Protein AF-A0A7C6DA11-F1 (afdb_monomer)

Foldseek 3Di:
DWKAKPNQTFDDDDDPDDDDADVPGDDDDDDDRDGDVVVSCVVDPPVVSVVRVCQVVLVDQDKMKMKDWDFDQDADPNDTDGDPGTDIDIDIDGND

Radius of gyration: 16.14 Å; Cα contacts (8 Å, |Δi|>4): 126; chains: 1; bounding box: 32×31×42 Å

Structure (mmCIF, N/CA/C/O backbone):
data_AF-A0A7C6DA11-F1
#
_entry.id   AF-A0A7C6DA11-F1
#
loop_
_atom_site.group_PDB
_atom_site.id
_atom_site.type_symbol
_atom_site.label_atom_id
_atom_site.label_alt_id
_atom_site.label_comp_id
_atom_site.label_asym_id
_atom_site.label_entity_id
_atom_site.label_seq_id
_atom_site.pdbx_PDB_ins_code
_atom_site.Cartn_x
_atom_site.Cartn_y
_atom_site.Cartn_z
_atom_site.occupancy
_atom_site.B_iso_or_equiv
_atom_site.auth_seq_id
_atom_site.auth_comp_id
_atom_site.auth_asym_id
_atom_site.auth_atom_id
_atom_site.pdbx_PDB_model_num
ATOM 1 N N . TYR A 1 1 ? -1.709 -5.675 4.921 1.00 90.62 1 TYR A N 1
ATOM 2 C CA . TYR A 1 1 ? -1.643 -4.467 4.090 1.00 90.62 1 TYR A CA 1
ATOM 3 C C . TYR A 1 1 ? -1.064 -4.850 2.745 1.00 90.62 1 TYR A C 1
ATOM 5 O O . TYR A 1 1 ? -0.324 -5.828 2.673 1.00 90.62 1 TYR A O 1
ATOM 13 N N . THR A 1 2 ? -1.385 -4.093 1.709 1.00 93.81 2 THR A N 1
ATOM 14 C CA . THR A 1 2 ? -0.79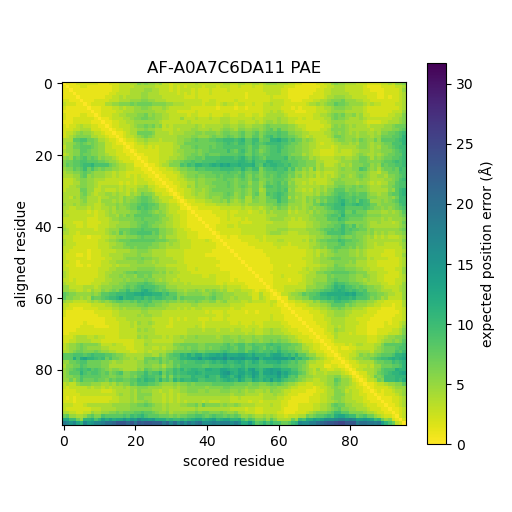2 -4.241 0.379 1.00 93.81 2 THR A CA 1
ATOM 15 C C . THR A 1 2 ? -0.281 -2.881 -0.059 1.00 93.81 2 THR A C 1
ATOM 17 O O . THR A 1 2 ? -0.977 -1.890 0.148 1.00 93.81 2 THR A O 1
ATOM 20 N N . VAL A 1 3 ? 0.930 -2.837 -0.608 1.00 93.00 3 VAL A N 1
ATOM 21 C CA . VAL A 1 3 ? 1.518 -1.612 -1.160 1.00 93.00 3 VAL A CA 1
ATOM 22 C C . VAL A 1 3 ? 1.570 -1.737 -2.671 1.00 93.00 3 VAL A C 1
ATOM 24 O O . VAL A 1 3 ? 2.094 -2.721 -3.201 1.00 93.00 3 VAL A O 1
ATOM 27 N N . GLU A 1 4 ? 1.025 -0.731 -3.337 1.00 94.44 4 GLU A N 1
ATOM 28 C CA . GLU A 1 4 ? 1.039 -0.576 -4.783 1.00 94.44 4 GLU A CA 1
ATOM 29 C C . GLU A 1 4 ? 1.733 0.736 -5.150 1.00 94.44 4 GLU A C 1
ATOM 31 O O . GLU A 1 4 ? 1.509 1.756 -4.497 1.00 94.44 4 GLU A O 1
ATOM 36 N N . ILE A 1 5 ? 2.574 0.705 -6.182 1.00 93.81 5 ILE A N 1
ATOM 37 C CA . ILE A 1 5 ? 3.281 1.880 -6.705 1.00 93.81 5 ILE A CA 1
ATOM 38 C C . ILE A 1 5 ? 3.076 1.891 -8.215 1.00 93.81 5 ILE A C 1
ATOM 40 O O . ILE A 1 5 ? 3.405 0.902 -8.871 1.00 93.81 5 ILE A O 1
ATOM 44 N N . ASN A 1 6 ? 2.488 2.963 -8.753 1.00 94.19 6 ASN A N 1
ATOM 45 C CA . ASN A 1 6 ? 2.087 3.066 -10.166 1.00 94.19 6 ASN A CA 1
ATOM 46 C C . ASN A 1 6 ? 1.405 1.774 -10.677 1.00 94.19 6 ASN A C 1
ATOM 48 O O . ASN A 1 6 ? 1.760 1.214 -11.715 1.00 94.19 6 ASN A O 1
ATOM 52 N N . ASP A 1 7 ? 0.457 1.271 -9.877 1.00 92.56 7 ASP A N 1
ATOM 53 C CA . ASP A 1 7 ? -0.355 0.063 -10.103 1.00 92.56 7 ASP A CA 1
ATOM 54 C C . ASP A 1 7 ? 0.392 -1.287 -10.086 1.00 92.56 7 ASP A C 1
ATOM 56 O O . ASP A 1 7 ? -0.219 -2.343 -10.278 1.00 92.56 7 ASP A O 1
ATOM 60 N N . LEU A 1 8 ? 1.700 -1.302 -9.811 1.00 94.31 8 LEU A N 1
ATOM 61 C CA . LEU A 1 8 ? 2.436 -2.538 -9.533 1.00 94.31 8 LEU A CA 1
ATOM 62 C C . LEU A 1 8 ? 2.237 -2.908 -8.070 1.00 94.31 8 LEU A C 1
ATOM 64 O O . LEU A 1 8 ? 2.422 -2.076 -7.186 1.00 94.31 8 LEU A O 1
ATOM 68 N N . LYS A 1 9 ? 1.903 -4.168 -7.794 1.00 93.56 9 LYS A N 1
ATOM 69 C CA . LYS A 1 9 ? 1.793 -4.685 -6.426 1.00 93.56 9 LYS A CA 1
ATOM 70 C C . LYS A 1 9 ? 3.178 -5.082 -5.915 1.00 93.56 9 LYS A C 1
ATOM 72 O O . LYS A 1 9 ? 3.685 -6.137 -6.280 1.00 93.56 9 LYS A O 1
ATOM 77 N N . PHE A 1 10 ? 3.755 -4.266 -5.037 1.00 91.56 10 PHE A N 1
ATOM 78 C CA . PHE A 1 10 ? 5.112 -4.462 -4.509 1.00 91.56 10 PHE A CA 1
ATOM 79 C C . PHE A 1 10 ? 5.169 -5.520 -3.414 1.00 91.56 10 PHE A C 1
ATOM 81 O O . PHE A 1 10 ? 6.025 -6.399 -3.428 1.00 91.56 10 PHE A O 1
ATOM 88 N N . ILE A 1 11 ? 4.250 -5.446 -2.454 1.00 90.31 11 ILE A N 1
ATOM 89 C CA . ILE A 1 11 ? 4.222 -6.376 -1.327 1.00 90.31 11 ILE A CA 1
ATOM 90 C C . ILE A 1 11 ? 2.806 -6.527 -0.789 1.00 90.31 11 ILE A C 1
ATOM 92 O O . ILE A 1 11 ? 2.010 -5.587 -0.770 1.00 90.31 11 ILE A O 1
ATOM 96 N N . THR A 1 12 ? 2.498 -7.727 -0.302 1.00 90.81 12 THR A N 1
ATOM 97 C CA . THR A 1 12 ? 1.389 -7.958 0.624 1.00 90.81 12 THR A CA 1
ATOM 98 C C . THR A 1 12 ? 1.953 -8.503 1.925 1.00 90.81 12 THR A C 1
ATOM 100 O O . THR A 1 12 ? 2.549 -9.574 1.951 1.00 90.81 12 THR A O 1
ATOM 103 N N . GLY A 1 13 ? 1.776 -7.742 3.000 1.00 88.56 13 GLY A N 1
ATOM 104 C CA . GLY A 1 13 ? 2.309 -8.051 4.321 1.00 88.56 13 GLY A CA 1
ATOM 105 C C . GLY A 1 13 ? 1.223 -8.134 5.387 1.00 88.56 13 GLY A C 1
ATOM 106 O O . GLY A 1 13 ? 0.079 -7.701 5.203 1.00 88.56 13 GLY A O 1
ATOM 107 N N . LYS A 1 14 ? 1.593 -8.663 6.550 1.00 88.69 14 LYS A N 1
ATOM 108 C CA . LYS A 1 14 ? 0.784 -8.616 7.772 1.00 88.69 14 LYS A CA 1
ATOM 109 C C . LYS A 1 14 ? 1.632 -7.997 8.876 1.00 88.69 14 LYS A C 1
ATOM 111 O O . LYS A 1 14 ? 2.806 -8.314 8.998 1.00 88.69 14 LYS A O 1
ATOM 116 N N . THR A 1 15 ? 1.026 -7.115 9.658 1.00 85.56 15 THR A N 1
ATOM 117 C CA . THR A 1 15 ? 1.612 -6.580 10.889 1.00 85.56 15 THR A CA 1
ATOM 118 C C . THR A 1 15 ? 0.700 -6.963 12.044 1.00 85.56 15 THR A C 1
ATOM 120 O O . THR A 1 15 ? -0.521 -7.000 11.872 1.00 85.56 15 THR A O 1
ATOM 123 N N . ASN A 1 16 ? 1.289 -7.293 13.189 1.00 85.69 16 ASN A N 1
ATOM 124 C CA . ASN A 1 16 ? 0.559 -7.630 14.411 1.00 85.69 16 ASN A CA 1
ATOM 125 C C . ASN A 1 16 ? 0.924 -6.681 15.561 1.00 85.69 16 ASN A C 1
ATOM 127 O O . ASN A 1 16 ? 0.891 -7.067 16.725 1.00 85.69 16 ASN A O 1
ATOM 131 N N . ILE A 1 17 ? 1.322 -5.454 15.221 1.00 84.50 17 ILE A N 1
ATOM 132 C CA . ILE A 1 17 ? 1.647 -4.413 16.193 1.00 84.50 17 ILE A CA 1
ATOM 133 C C . ILE A 1 17 ? 0.324 -3.815 16.698 1.00 84.50 17 ILE A C 1
ATOM 135 O O . ILE A 1 17 ? -0.413 -3.240 15.890 1.00 84.50 17 ILE A O 1
ATOM 139 N N . PRO A 1 18 ? -0.015 -3.950 17.994 1.00 86.06 18 PRO A N 1
ATOM 140 C CA . PRO A 1 18 ? -1.187 -3.292 18.549 1.00 86.06 18 PRO A CA 1
ATOM 141 C C . PRO A 1 18 ? -0.943 -1.784 18.609 1.00 86.06 18 PRO A C 1
ATOM 143 O O . PRO A 1 18 ? 0.088 -1.327 19.098 1.00 86.06 18 PRO A O 1
ATOM 146 N N . ILE A 1 19 ? -1.907 -1.010 18.119 1.00 87.56 19 ILE A N 1
ATOM 147 C CA . ILE A 1 19 ? -1.866 0.451 18.134 1.00 87.56 19 ILE A CA 1
ATOM 148 C C . ILE A 1 19 ? -3.078 0.957 18.902 1.00 87.56 19 ILE A C 1
ATOM 150 O O . ILE A 1 19 ? -4.206 0.537 18.642 1.00 87.56 19 ILE A O 1
ATOM 154 N N . ARG A 1 20 ? -2.836 1.882 19.832 1.00 89.25 20 ARG A N 1
ATOM 155 C CA . ARG A 1 20 ? -3.876 2.604 20.559 1.00 89.25 20 ARG A CA 1
ATOM 156 C C . ARG A 1 20 ? -3.936 4.037 20.038 1.00 89.25 20 ARG A C 1
ATOM 158 O O . ARG A 1 20 ? -2.915 4.714 19.980 1.00 89.25 20 ARG A O 1
ATOM 165 N N . ILE A 1 21 ? -5.130 4.465 19.641 1.00 90.38 21 ILE A N 1
ATOM 166 C CA . ILE A 1 21 ? -5.406 5.821 19.163 1.00 90.38 21 ILE A CA 1
ATOM 167 C C . ILE A 1 21 ? -6.325 6.461 20.194 1.00 90.38 21 ILE A C 1
ATOM 169 O O . ILE A 1 21 ? -7.455 6.009 20.372 1.00 90.38 21 ILE A O 1
ATOM 173 N N . GLU A 1 22 ? -5.821 7.464 20.908 1.00 90.50 22 GLU A N 1
ATOM 174 C CA . GLU A 1 22 ? -6.640 8.233 21.844 1.00 90.50 22 GLU A CA 1
ATOM 175 C C . GLU A 1 22 ? -7.604 9.164 21.090 1.00 90.50 22 GLU A C 1
ATOM 177 O O . GLU A 1 22 ? -7.330 9.544 19.945 1.00 90.50 22 GLU A O 1
ATOM 182 N N . PRO A 1 23 ? -8.727 9.569 21.710 1.00 90.25 23 PRO A N 1
ATOM 183 C CA . PRO A 1 23 ? -9.644 10.528 21.110 1.00 90.25 23 PRO A CA 1
ATOM 184 C C . PRO A 1 23 ? -8.915 11.792 20.644 1.00 90.25 23 PRO A C 1
ATOM 186 O O . PRO A 1 23 ? -8.158 12.396 21.402 1.00 90.25 23 PRO A O 1
ATOM 189 N N . GLN A 1 24 ? -9.177 12.201 19.400 1.00 92.06 24 GLN A N 1
ATOM 190 C CA . GLN A 1 24 ? -8.589 13.391 18.766 1.00 92.06 24 GLN A CA 1
ATOM 191 C C . GLN A 1 24 ? -7.061 13.342 18.586 1.00 92.06 24 GLN A C 1
ATOM 193 O O . GLN A 1 24 ? -6.453 14.357 18.255 1.00 92.06 24 GLN A O 1
ATOM 198 N N . GLN A 1 25 ? -6.432 12.180 18.775 1.00 92.88 25 GLN A N 1
ATOM 199 C CA . GLN A 1 25 ? -5.005 11.995 18.536 1.00 92.88 25 GLN A CA 1
ATOM 200 C C . GLN A 1 25 ? -4.759 11.265 17.218 1.00 92.88 25 GLN A C 1
ATOM 202 O O . GLN A 1 25 ? -5.559 10.445 16.768 1.00 92.88 25 GLN A O 1
ATOM 207 N N . THR A 1 26 ? -3.607 11.549 16.615 1.00 90.44 26 THR A N 1
ATOM 208 C CA . THR A 1 26 ? -3.073 10.786 15.483 1.00 90.44 26 THR A CA 1
ATOM 209 C C . THR A 1 26 ? -1.886 9.969 15.965 1.00 90.44 26 THR A C 1
ATOM 211 O O . THR A 1 26 ? -1.155 10.382 16.861 1.00 90.44 26 THR A O 1
ATOM 214 N N . THR A 1 27 ? -1.682 8.801 15.370 1.00 88.62 27 THR A N 1
ATOM 215 C CA . THR A 1 27 ? -0.508 7.972 15.635 1.00 88.62 27 THR A CA 1
ATOM 216 C C . THR A 1 27 ? 0.107 7.499 14.331 1.00 88.62 27 THR A C 1
ATOM 218 O O . 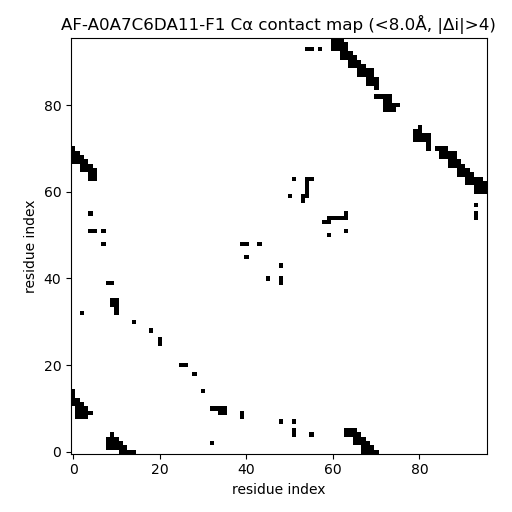THR A 1 27 ? -0.559 7.453 13.294 1.00 88.62 27 THR A O 1
ATOM 221 N N . VAL A 1 28 ? 1.385 7.144 14.391 1.00 86.81 28 VAL A N 1
ATOM 222 C CA . VAL A 1 28 ? 2.139 6.635 13.250 1.00 86.81 28 VAL A CA 1
ATOM 223 C C . VAL A 1 28 ? 2.154 5.113 13.322 1.00 86.81 28 VAL A C 1
ATOM 225 O O . VAL A 1 28 ? 2.639 4.532 14.289 1.00 86.81 28 VAL A O 1
ATOM 228 N N . LEU A 1 29 ? 1.643 4.461 12.277 1.00 83.88 29 LEU A N 1
ATOM 229 C CA . LEU A 1 29 ? 1.817 3.026 12.069 1.00 83.88 29 LEU A CA 1
ATOM 230 C C . LEU A 1 29 ? 3.103 2.806 11.256 1.00 83.88 29 LEU A C 1
ATOM 232 O O . LEU A 1 29 ? 3.102 3.100 10.058 1.00 83.88 29 LEU A O 1
ATOM 236 N N . PRO A 1 30 ? 4.189 2.281 11.853 1.00 83.06 30 PRO A N 1
ATOM 237 C CA . PRO A 1 30 ? 5.373 1.931 11.086 1.00 83.06 30 PRO A CA 1
ATOM 238 C C . PRO A 1 30 ? 5.065 0.730 10.184 1.00 83.06 30 PRO A C 1
ATOM 240 O O . PRO A 1 30 ? 4.651 -0.336 10.651 1.00 83.06 30 PRO A O 1
ATOM 243 N N . LEU A 1 31 ? 5.275 0.900 8.879 1.00 80.69 31 LEU A N 1
ATOM 244 C CA . LEU A 1 31 ? 5.173 -0.167 7.887 1.00 80.69 31 LEU A CA 1
ATOM 245 C C . LEU A 1 31 ? 6.544 -0.393 7.253 1.00 80.69 31 LEU A C 1
ATOM 247 O O . LEU A 1 31 ? 7.074 0.485 6.579 1.00 80.69 31 LEU A O 1
ATOM 251 N N . SER A 1 32 ? 7.107 -1.585 7.446 1.00 78.50 32 SER A N 1
ATOM 252 C CA . SER A 1 32 ? 8.323 -2.008 6.749 1.00 78.50 32 SER A CA 1
ATOM 253 C C . SER A 1 32 ? 7.957 -2.554 5.375 1.00 78.50 32 SER A C 1
ATOM 255 O O . SER A 1 32 ? 7.322 -3.603 5.270 1.00 78.50 32 SER A O 1
ATOM 257 N N . ILE A 1 33 ? 8.351 -1.843 4.323 1.00 77.50 33 ILE A N 1
ATOM 258 C CA . ILE A 1 33 ? 8.101 -2.239 2.937 1.00 77.50 33 ILE A CA 1
ATOM 259 C C . ILE A 1 33 ? 9.353 -2.950 2.426 1.00 77.50 33 ILE A C 1
ATOM 261 O O . ILE A 1 33 ? 10.335 -2.308 2.071 1.00 77.50 33 ILE A O 1
ATOM 265 N N . ASN A 1 34 ? 9.317 -4.282 2.403 1.00 81.06 34 ASN A N 1
ATOM 266 C CA . ASN A 1 34 ? 10.372 -5.083 1.786 1.00 81.06 34 ASN A CA 1
ATOM 267 C C . ASN A 1 34 ? 10.026 -5.302 0.312 1.00 81.06 34 ASN A C 1
ATOM 269 O O . ASN A 1 34 ? 8.928 -5.759 -0.003 1.00 81.06 34 ASN A O 1
ATOM 273 N N . VAL A 1 35 ? 10.948 -4.971 -0.586 1.00 80.69 35 VAL A N 1
ATOM 274 C CA . VAL A 1 35 ? 10.734 -5.107 -2.030 1.00 80.69 35 VAL A CA 1
ATOM 275 C C . VAL A 1 35 ? 11.436 -6.363 -2.527 1.00 80.69 35 VAL A C 1
ATOM 277 O O . VAL A 1 35 ? 12.656 -6.469 -2.439 1.00 80.69 35 VAL A O 1
ATOM 280 N N . ASP A 1 36 ? 10.666 -7.304 -3.072 1.00 86.25 36 ASP A N 1
ATOM 281 C CA . ASP A 1 36 ? 11.195 -8.465 -3.788 1.00 86.25 36 ASP A CA 1
ATOM 282 C C . ASP A 1 36 ? 11.199 -8.172 -5.293 1.00 86.25 36 ASP A C 1
ATOM 284 O O . ASP A 1 36 ? 10.205 -8.364 -6.001 1.00 86.25 36 ASP A O 1
ATOM 288 N N . LEU A 1 37 ? 12.335 -7.664 -5.776 1.00 87.06 37 LEU A N 1
ATOM 289 C CA . LEU A 1 37 ? 12.517 -7.313 -7.184 1.00 87.06 37 LEU A CA 1
ATOM 290 C C . LEU A 1 37 ? 12.390 -8.522 -8.108 1.00 87.06 37 LEU A C 1
ATOM 292 O O . LEU A 1 37 ? 11.895 -8.378 -9.224 1.00 87.06 37 LEU A O 1
ATOM 296 N N . LYS A 1 38 ? 12.804 -9.710 -7.653 1.00 89.50 38 LYS A N 1
ATOM 297 C CA . LYS A 1 38 ? 12.709 -10.925 -8.460 1.00 89.50 38 LYS A CA 1
ATOM 298 C C . LYS A 1 38 ? 11.243 -11.247 -8.730 1.00 89.50 38 LYS A C 1
ATOM 300 O O . LYS A 1 38 ? 10.852 -11.383 -9.882 1.00 89.50 38 LYS A O 1
ATOM 305 N N . ASN A 1 39 ? 10.426 -11.288 -7.681 1.00 90.00 39 ASN A N 1
ATOM 306 C CA . ASN A 1 39 ? 9.001 -11.579 -7.817 1.00 90.00 39 ASN A CA 1
ATOM 307 C C . ASN A 1 39 ? 8.264 -10.511 -8.649 1.00 90.00 39 ASN A C 1
ATOM 309 O O . ASN A 1 39 ? 7.376 -10.835 -9.435 1.00 90.00 39 ASN A O 1
ATOM 313 N N . LEU A 1 40 ? 8.656 -9.238 -8.530 1.00 91.25 40 LEU A N 1
ATOM 314 C CA . LEU A 1 40 ? 8.123 -8.175 -9.386 1.00 91.25 40 LEU A CA 1
ATOM 315 C C . LEU A 1 40 ? 8.455 -8.399 -10.865 1.00 91.25 40 LEU A C 1
ATOM 317 O O . LEU A 1 40 ? 7.570 -8.250 -11.704 1.00 91.25 40 LEU A O 1
ATOM 321 N N . MET A 1 41 ? 9.694 -8.772 -11.187 1.00 92.38 41 MET A N 1
ATOM 322 C CA . MET A 1 41 ? 10.110 -9.063 -12.565 1.00 92.38 41 MET A CA 1
ATOM 323 C C . MET A 1 41 ? 9.535 -10.381 -13.108 1.00 92.38 41 MET A C 1
ATOM 325 O O . MET A 1 41 ? 9.392 -10.518 -14.320 1.00 92.38 41 MET A O 1
ATOM 329 N N . ASP A 1 42 ? 9.174 -11.326 -12.236 1.00 93.88 42 ASP A N 1
ATOM 330 C CA . ASP A 1 42 ? 8.460 -12.552 -12.619 1.00 93.88 42 ASP A CA 1
ATOM 331 C C . ASP A 1 42 ? 6.988 -12.246 -12.993 1.00 93.88 42 ASP A C 1
ATOM 333 O O . ASP A 1 42 ? 6.399 -12.931 -13.829 1.00 93.88 42 ASP A O 1
ATOM 337 N N . GLN A 1 43 ? 6.383 -11.207 -12.397 1.00 92.50 43 GLN A N 1
ATOM 338 C CA . GLN A 1 43 ? 4.980 -10.814 -12.626 1.00 92.50 43 GLN A CA 1
ATOM 339 C C . GLN A 1 43 ? 4.797 -9.718 -13.686 1.00 92.50 43 GLN A C 1
ATOM 341 O O . GLN A 1 43 ? 3.748 -9.643 -14.328 1.00 92.50 43 GLN A O 1
ATOM 346 N N . TYR A 1 44 ? 5.786 -8.843 -13.853 1.00 94.44 44 TYR A N 1
ATOM 347 C CA . TYR A 1 44 ? 5.741 -7.686 -14.742 1.00 94.44 44 TYR A CA 1
ATOM 348 C C . TYR A 1 44 ? 7.013 -7.631 -15.592 1.00 94.44 44 TYR A C 1
ATOM 350 O O . TYR A 1 44 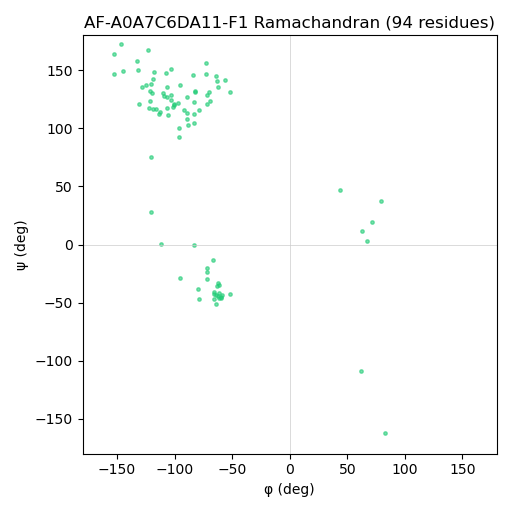? 8.087 -8.014 -15.144 1.00 94.44 44 TYR A O 1
ATOM 358 N N . SER A 1 45 ? 6.933 -7.084 -16.810 1.00 94.62 45 SER A N 1
ATOM 359 C CA . SER A 1 45 ? 8.122 -6.916 -17.659 1.00 94.62 45 SER A CA 1
ATOM 360 C C . SER A 1 45 ? 9.212 -6.106 -16.946 1.00 94.62 45 SER A C 1
ATOM 362 O O . SER A 1 45 ? 8.897 -5.082 -16.333 1.00 94.62 45 SER A O 1
ATOM 364 N N . GLN A 1 46 ? 10.480 -6.484 -17.126 1.00 94.12 46 GLN A N 1
ATOM 365 C CA . GLN A 1 46 ? 11.630 -5.796 -16.522 1.00 94.12 46 GLN A CA 1
ATOM 366 C C . GLN A 1 46 ? 11.625 -4.283 -16.792 1.00 94.12 46 GLN A C 1
ATOM 368 O O . GLN A 1 46 ? 11.808 -3.496 -15.868 1.00 94.12 46 GLN A O 1
ATOM 373 N N . GLN A 1 47 ? 11.312 -3.868 -18.026 1.00 94.88 47 GLN A N 1
ATOM 374 C CA . GLN A 1 47 ? 11.221 -2.450 -18.389 1.00 94.88 47 GLN A CA 1
ATOM 375 C C . GLN A 1 47 ? 10.176 -1.698 -17.553 1.00 94.88 47 GLN A C 1
ATOM 377 O O . GLN A 1 47 ? 10.429 -0.597 -17.072 1.00 94.88 47 GLN A O 1
ATOM 382 N N . ARG A 1 48 ? 8.997 -2.297 -17.349 1.00 93.62 48 ARG A N 1
ATOM 383 C CA . ARG A 1 48 ? 7.928 -1.699 -16.538 1.00 93.62 48 ARG A CA 1
ATOM 384 C C . ARG A 1 48 ? 8.348 -1.556 -15.077 1.00 93.62 48 ARG A C 1
ATOM 386 O O . ARG A 1 48 ? 8.108 -0.508 -14.487 1.00 93.62 48 ARG A O 1
ATOM 393 N N . VAL A 1 49 ? 8.981 -2.583 -14.510 1.00 94.00 49 VAL A N 1
ATOM 394 C CA . VAL A 1 49 ? 9.496 -2.537 -13.133 1.00 94.00 49 VAL A CA 1
ATOM 395 C C . VAL A 1 49 ? 10.549 -1.434 -12.992 1.00 94.00 49 VAL A C 1
ATOM 397 O O . VAL A 1 49 ? 10.458 -0.629 -12.068 1.00 94.00 49 VAL A O 1
ATOM 400 N N . ALA A 1 50 ? 11.489 -1.342 -13.938 1.00 93.31 50 ALA A N 1
ATOM 401 C CA . ALA A 1 50 ? 12.520 -0.308 -13.954 1.00 93.31 50 ALA A CA 1
ATOM 402 C C . ALA A 1 50 ? 11.926 1.108 -14.016 1.00 93.31 50 ALA A C 1
ATOM 404 O O . ALA A 1 50 ? 12.307 1.961 -13.220 1.00 93.31 50 ALA A O 1
ATOM 405 N N . ASN A 1 51 ? 10.946 1.352 -14.892 1.00 93.00 51 ASN A N 1
ATOM 406 C CA . ASN A 1 51 ? 10.295 2.662 -15.004 1.00 93.00 51 ASN A CA 1
ATOM 407 C C . ASN A 1 51 ? 9.626 3.087 -13.687 1.00 93.00 51 ASN A C 1
ATOM 409 O O . ASN A 1 51 ? 9.798 4.221 -13.241 1.00 93.00 51 ASN A O 1
ATOM 413 N N . VAL A 1 52 ? 8.896 2.173 -13.038 1.00 93.00 52 VAL A N 1
ATOM 414 C CA . VAL A 1 52 ? 8.220 2.469 -11.766 1.00 93.00 52 VAL A CA 1
ATOM 415 C C . VAL A 1 52 ? 9.221 2.744 -10.650 1.00 93.00 52 VAL A C 1
ATOM 417 O O . VAL A 1 52 ? 9.032 3.690 -9.891 1.00 93.00 52 VAL A O 1
ATOM 420 N N . LEU A 1 53 ? 10.300 1.964 -10.559 1.00 90.75 53 LEU A N 1
ATOM 421 C CA . LEU A 1 53 ? 11.349 2.202 -9.567 1.00 90.75 53 LEU A CA 1
ATOM 422 C C . LEU A 1 53 ? 12.083 3.520 -9.817 1.00 90.75 53 LEU A C 1
ATOM 424 O O . LEU A 1 53 ? 12.334 4.253 -8.867 1.00 90.75 53 LEU A O 1
ATOM 428 N N . ASN A 1 54 ? 12.379 3.853 -11.073 1.00 91.75 54 ASN A N 1
ATOM 429 C CA . ASN A 1 54 ? 13.018 5.120 -11.420 1.00 91.75 54 ASN A CA 1
ATOM 430 C C . ASN A 1 54 ? 12.152 6.318 -11.013 1.00 91.75 54 ASN A C 1
ATOM 432 O O . ASN A 1 54 ? 12.679 7.283 -10.465 1.00 91.75 54 ASN A O 1
ATOM 43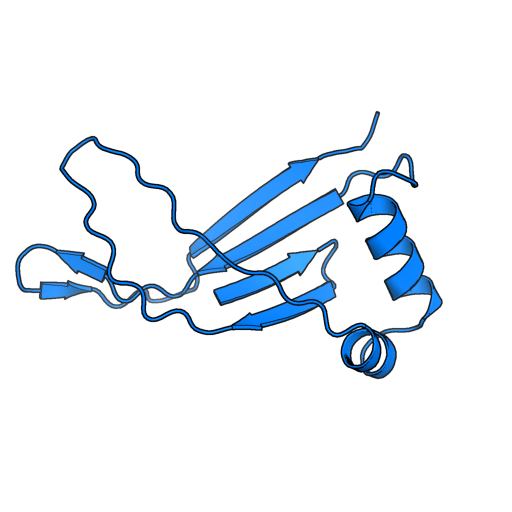6 N N . SER A 1 55 ? 10.835 6.256 -11.230 1.00 91.12 55 SER A N 1
ATOM 437 C CA . SER A 1 55 ? 9.910 7.293 -10.756 1.00 91.12 55 SER A CA 1
ATOM 438 C C . SER A 1 55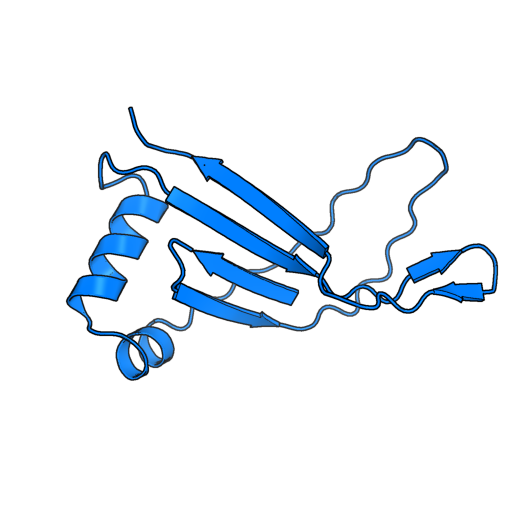 ? 9.849 7.328 -9.222 1.00 91.12 55 SER A C 1
ATOM 440 O O . SER A 1 55 ? 10.058 8.386 -8.632 1.00 91.12 55 SER A O 1
ATOM 442 N N . PHE A 1 56 ? 9.711 6.173 -8.557 1.00 89.44 56 PHE A N 1
ATOM 443 C CA . PHE A 1 56 ? 9.640 6.095 -7.090 1.00 89.44 56 PHE A CA 1
ATOM 444 C C . PHE A 1 56 ? 10.904 6.618 -6.390 1.00 89.44 56 PHE A C 1
ATOM 446 O O . PHE A 1 56 ? 10.817 7.215 -5.319 1.00 89.44 56 PHE A O 1
ATOM 453 N N . LEU A 1 57 ? 12.080 6.414 -6.990 1.00 88.94 57 LEU A N 1
ATOM 454 C CA . LEU A 1 57 ? 13.364 6.912 -6.487 1.00 88.94 57 LEU A CA 1
ATOM 455 C C . LEU A 1 57 ? 13.647 8.374 -6.879 1.00 88.94 57 LEU A C 1
ATOM 457 O O . LEU A 1 57 ? 14.695 8.901 -6.513 1.00 88.94 57 LEU A O 1
ATOM 461 N N . GLY A 1 58 ? 12.747 9.030 -7.619 1.00 87.62 58 GLY A N 1
ATOM 462 C CA . GLY A 1 58 ? 12.912 10.414 -8.073 1.00 87.62 58 GLY A CA 1
ATOM 463 C C . GLY A 1 58 ? 13.964 10.598 -9.172 1.00 87.62 58 GLY A C 1
ATOM 464 O O . GLY A 1 58 ? 14.461 11.704 -9.361 1.00 87.62 58 GLY A O 1
ATOM 465 N N . ILE A 1 59 ? 14.329 9.522 -9.877 1.00 89.19 59 ILE A N 1
ATOM 466 C CA . ILE A 1 59 ? 15.236 9.555 -11.036 1.00 89.19 59 ILE A CA 1
ATOM 467 C C . ILE A 1 59 ? 14.471 10.008 -12.287 1.00 89.19 59 ILE A C 1
ATOM 469 O O . ILE A 1 59 ? 15.013 10.743 -13.110 1.00 89.19 59 ILE A O 1
ATOM 473 N N . SER A 1 60 ? 13.216 9.568 -12.432 1.00 87.56 60 SER A N 1
ATOM 474 C CA . SER A 1 60 ? 12.319 10.048 -13.490 1.00 87.56 60 SER A CA 1
ATOM 475 C C . SER A 1 60 ? 11.638 11.358 -13.073 1.00 87.56 60 SER A C 1
ATOM 477 O O . SER A 1 60 ? 11.297 11.492 -11.895 1.00 87.56 60 SER A O 1
ATOM 479 N N . PRO A 1 61 ? 11.367 12.294 -14.006 1.00 85.75 61 PRO A N 1
ATOM 480 C CA . PRO A 1 61 ? 10.507 13.447 -13.732 1.00 85.75 61 PRO A CA 1
ATOM 481 C C . PRO A 1 61 ? 9.038 13.064 -13.484 1.00 85.75 61 PRO A C 1
ATOM 483 O O . PRO A 1 61 ? 8.279 13.893 -12.994 1.00 85.75 61 PRO A O 1
ATOM 486 N N . ASP A 1 62 ? 8.630 11.832 -13.799 1.00 89.19 62 ASP A N 1
ATOM 487 C CA . ASP A 1 62 ? 7.235 11.393 -13.696 1.00 89.19 62 ASP A CA 1
ATOM 488 C C . ASP A 1 62 ? 6.701 11.406 -12.253 1.00 89.19 62 ASP A C 1
ATOM 490 O O . ASP A 1 62 ? 7.406 11.042 -11.305 1.00 89.19 62 ASP A O 1
ATOM 494 N N . GLU A 1 63 ? 5.417 11.738 -12.09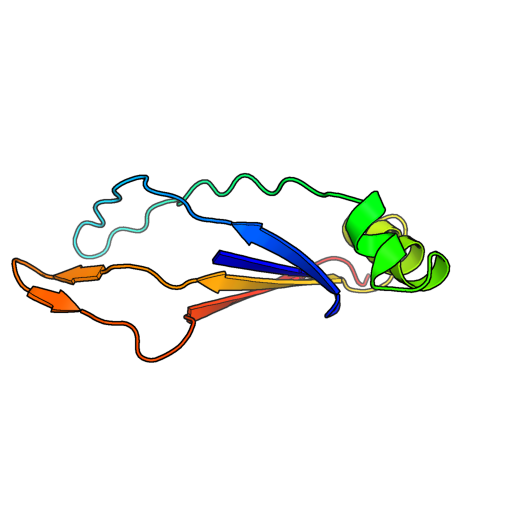1 1.00 92.69 63 GLU A N 1
ATOM 495 C CA . GLU A 1 63 ? 4.704 11.580 -10.820 1.00 92.69 63 GLU A CA 1
ATOM 496 C C . GLU A 1 63 ? 4.636 10.097 -10.412 1.00 92.69 63 GLU A C 1
ATOM 498 O O . GLU A 1 63 ? 4.310 9.212 -11.208 1.00 92.69 63 GLU A O 1
ATOM 503 N N . THR A 1 64 ? 4.905 9.822 -9.137 1.00 94.44 64 THR A N 1
ATOM 504 C CA . THR A 1 64 ? 4.685 8.519 -8.515 1.00 94.44 64 THR A CA 1
ATOM 505 C C . THR A 1 64 ? 3.437 8.540 -7.651 1.00 94.44 64 THR A C 1
ATOM 507 O O . THR A 1 64 ? 3.318 9.340 -6.723 1.00 94.44 64 THR A O 1
ATOM 510 N N . LYS A 1 65 ? 2.550 7.572 -7.878 1.00 95.56 65 LYS A N 1
ATOM 511 C CA . LYS A 1 65 ? 1.397 7.283 -7.027 1.00 95.56 65 LYS A CA 1
ATOM 512 C C . LYS A 1 65 ? 1.666 6.060 -6.165 1.00 95.56 65 LYS A C 1
ATOM 514 O O . LYS A 1 65 ? 1.894 4.966 -6.684 1.00 95.56 65 LYS A O 1
ATOM 519 N N . VAL A 1 66 ? 1.541 6.224 -4.852 1.00 93.38 66 VAL A N 1
ATOM 520 C CA . VAL A 1 66 ? 1.594 5.124 -3.886 1.00 93.38 66 VAL A CA 1
ATOM 521 C C . VAL A 1 66 ? 0.217 4.905 -3.280 1.00 93.38 66 VAL A C 1
ATOM 523 O O . VAL A 1 66 ? -0.439 5.833 -2.804 1.00 93.38 66 VAL A O 1
ATOM 526 N N . VAL A 1 67 ? -0.220 3.648 -3.283 1.00 95.75 67 VAL A N 1
ATOM 527 C CA . VAL A 1 67 ? -1.476 3.211 -2.678 1.00 95.75 67 VAL A CA 1
ATOM 528 C C . VAL A 1 67 ? -1.175 2.145 -1.636 1.00 95.75 67 VAL A C 1
ATOM 530 O O . VAL A 1 67 ? -0.696 1.055 -1.947 1.00 95.75 67 VAL A O 1
ATOM 533 N N . VAL A 1 68 ? -1.503 2.437 -0.381 1.00 93.56 68 VAL A N 1
ATOM 534 C CA . VAL A 1 68 ? -1.423 1.479 0.722 1.00 93.56 68 VAL A CA 1
ATOM 535 C C . VAL A 1 68 ? -2.832 1.033 1.084 1.00 93.56 68 VAL A C 1
ATOM 537 O O . VAL A 1 68 ? -3.632 1.800 1.611 1.00 93.56 68 VAL A O 1
ATOM 540 N N . LYS A 1 69 ? -3.144 -0.233 0.817 1.00 94.38 69 LYS A N 1
ATOM 541 C CA . LYS A 1 69 ? -4.424 -0.858 1.167 1.00 94.38 69 LYS A CA 1
ATOM 542 C C . LYS A 1 69 ? -4.311 -1.509 2.544 1.00 94.38 69 LYS A C 1
ATOM 544 O O . LYS A 1 69 ? -3.527 -2.448 2.741 1.00 94.38 69 LYS A O 1
ATOM 549 N N . LEU A 1 70 ? -5.081 -1.017 3.511 1.00 90.94 70 LEU A N 1
ATOM 550 C CA . LEU A 1 70 ? -5.082 -1.496 4.895 1.00 90.94 70 LEU A CA 1
ATOM 551 C C . LEU A 1 70 ? -6.344 -2.311 5.196 1.00 90.94 70 LEU A C 1
ATOM 553 O O . LEU A 1 70 ? -7.452 -1.891 4.891 1.00 90.94 70 LEU A O 1
ATOM 557 N N . TRP A 1 71 ? -6.178 -3.450 5.871 1.00 92.00 71 TRP A N 1
ATOM 558 C CA . TRP A 1 71 ? -7.277 -4.243 6.440 1.00 92.00 71 TRP A CA 1
ATOM 559 C C . TRP A 1 71 ? -7.071 -4.357 7.953 1.00 92.00 71 TRP A C 1
ATOM 561 O O . TRP A 1 71 ? -6.573 -5.383 8.431 1.00 92.00 71 TRP A O 1
ATOM 571 N N . PRO A 1 72 ? -7.338 -3.282 8.711 1.00 88.06 72 PRO A N 1
ATOM 572 C CA . PRO A 1 72 ? -7.123 -3.293 10.146 1.00 88.06 72 PRO A CA 1
ATOM 573 C C . PRO A 1 72 ? -8.176 -4.152 10.849 1.00 88.06 72 PRO A C 1
ATOM 575 O O . PRO A 1 72 ? -9.342 -4.201 10.456 1.00 88.06 72 PRO A O 1
ATOM 578 N N . LYS A 1 73 ? -7.766 -4.792 11.944 1.00 88.94 73 LYS A N 1
ATOM 579 C CA . LYS A 1 73 ? -8.699 -5.265 12.966 1.00 88.94 73 LYS A CA 1
ATOM 580 C C . LYS A 1 73 ? -8.890 -4.114 13.944 1.00 88.94 73 LYS A C 1
ATOM 582 O O . LYS A 1 73 ? -7.991 -3.837 14.732 1.00 88.94 73 LYS A O 1
ATOM 587 N N . VAL A 1 74 ? -10.014 -3.415 13.846 1.00 87.75 74 VAL A N 1
ATOM 588 C CA . VAL A 1 74 ? -10.302 -2.261 14.705 1.00 87.75 74 VAL A CA 1
ATOM 589 C C . VAL A 1 74 ? -11.135 -2.731 15.888 1.00 87.75 74 VAL A C 1
ATOM 591 O O . VAL A 1 74 ? -12.055 -3.526 15.719 1.00 87.75 74 VAL A O 1
ATOM 594 N N . ILE A 1 75 ? -10.819 -2.251 17.085 1.00 88.94 75 ILE A N 1
ATOM 595 C CA . ILE A 1 75 ? -11.628 -2.473 18.285 1.00 88.94 75 ILE A CA 1
ATOM 596 C C . ILE A 1 75 ? -12.019 -1.098 18.816 1.00 88.94 75 ILE A C 1
ATOM 598 O O . ILE A 1 75 ? -11.146 -0.272 19.072 1.00 88.94 75 ILE A O 1
ATOM 602 N N . VAL A 1 76 ? -13.321 -0.852 18.970 1.00 87.38 76 VAL A N 1
ATOM 603 C CA . VAL A 1 76 ? -13.848 0.374 19.586 1.00 87.38 76 VAL A CA 1
ATOM 604 C C . VAL A 1 76 ? -14.508 -0.014 20.903 1.00 87.38 76 VAL A C 1
ATOM 606 O O . VAL A 1 76 ? -15.473 -0.781 20.931 1.00 87.38 76 VAL A O 1
ATOM 609 N N . GLY A 1 77 ? -13.940 0.453 22.015 1.00 86.38 77 GLY A N 1
ATOM 610 C CA . GLY A 1 77 ? -14.300 -0.038 23.344 1.00 86.38 77 GLY A CA 1
ATOM 611 C C . GLY A 1 77 ? -13.987 -1.533 23.478 1.00 86.38 77 GLY A C 1
ATOM 612 O O . GLY A 1 77 ? -12.824 -1.921 23.532 1.00 86.38 77 GLY A O 1
ATOM 613 N N . LYS A 1 78 ? -15.028 -2.374 23.519 1.00 86.38 78 LYS A N 1
ATOM 614 C CA . LYS A 1 78 ? -14.916 -3.847 23.573 1.00 86.38 78 LYS A CA 1
ATOM 615 C C . LYS A 1 78 ? -15.411 -4.537 22.297 1.00 86.38 78 LYS A C 1
ATOM 617 O O . LYS A 1 78 ? -15.386 -5.762 22.217 1.00 86.38 78 LYS A O 1
ATOM 622 N N . THR A 1 79 ? -15.864 -3.766 21.308 1.0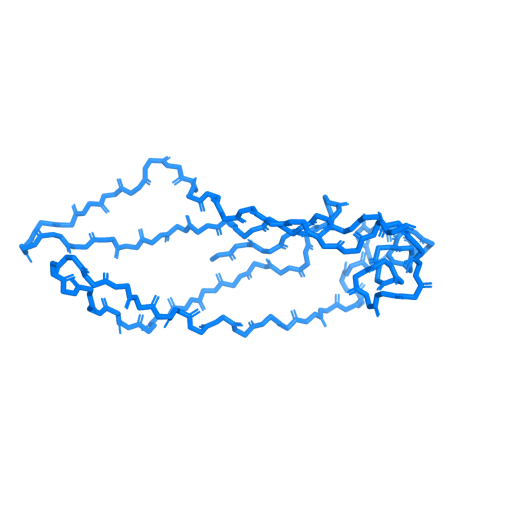0 91.31 79 THR A N 1
ATOM 623 C CA . THR A 1 79 ? -16.513 -4.301 20.111 1.00 91.31 79 THR A CA 1
ATOM 624 C C . THR A 1 79 ? -15.522 -4.344 18.950 1.00 91.31 79 THR A C 1
ATOM 626 O O . THR A 1 79 ? -15.008 -3.294 18.551 1.00 91.31 79 THR A O 1
ATOM 629 N N . PRO A 1 80 ? -15.242 -5.527 18.374 1.00 88.75 80 PRO A N 1
ATOM 630 C CA . PRO A 1 80 ? -14.458 -5.621 17.154 1.00 88.75 80 PRO A CA 1
ATOM 631 C C . PRO A 1 80 ? -15.277 -5.113 15.963 1.00 88.75 80 PRO A C 1
ATOM 633 O O . PRO A 1 80 ? -16.391 -5.572 15.711 1.00 88.75 80 PRO A O 1
ATOM 636 N N . ILE A 1 81 ? -14.696 -4.196 15.197 1.00 87.69 81 ILE A N 1
ATOM 637 C CA . ILE A 1 81 ? -15.252 -3.684 13.948 1.00 87.69 81 ILE A CA 1
ATOM 638 C C . ILE A 1 81 ? -14.543 -4.386 12.794 1.00 87.69 81 ILE A C 1
ATOM 640 O O . ILE A 1 81 ? -13.319 -4.317 12.645 1.00 87.69 81 ILE A O 1
ATOM 644 N N . LYS A 1 82 ? -15.325 -5.073 11.959 1.00 80.88 82 LYS A N 1
ATOM 645 C CA . LYS A 1 82 ? -14.831 -5.625 10.697 1.00 80.88 82 LYS A CA 1
ATOM 646 C C . LYS A 1 82 ? -14.858 -4.524 9.641 1.00 80.88 82 LYS A C 1
ATOM 648 O O . LYS A 1 82 ? -15.917 -3.971 9.366 1.00 80.88 82 LYS A O 1
ATOM 653 N N . ALA A 1 83 ? -13.711 -4.236 9.032 1.00 80.56 83 ALA A N 1
ATOM 654 C CA . ALA A 1 83 ? -13.667 -3.409 7.834 1.00 80.56 83 ALA A CA 1
ATOM 655 C C . ALA A 1 83 ? -14.239 -4.219 6.648 1.00 80.56 83 ALA A C 1
ATOM 657 O O . ALA A 1 83 ? -13.711 -5.298 6.364 1.00 80.56 83 ALA A O 1
ATOM 658 N N . PRO A 1 84 ? -15.306 -3.755 5.968 1.00 81.19 84 PRO A N 1
ATOM 659 C CA . PRO A 1 84 ? -15.924 -4.492 4.859 1.00 81.19 84 PRO A CA 1
ATOM 660 C C . PRO A 1 84 ? -15.053 -4.494 3.594 1.00 81.19 84 PRO A C 1
ATOM 662 O O . PRO A 1 84 ? -15.210 -5.354 2.733 1.00 81.19 84 PRO A O 1
ATOM 665 N N . ALA A 1 85 ? -14.122 -3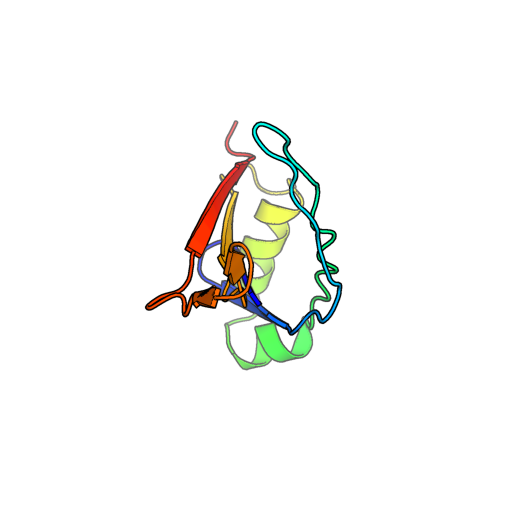.545 3.492 1.00 89.12 85 ALA A N 1
ATOM 666 C CA . ALA A 1 85 ? -13.182 -3.394 2.393 1.00 89.12 85 ALA A CA 1
ATOM 667 C C . ALA A 1 85 ? -11.845 -2.843 2.908 1.00 89.12 85 ALA A C 1
ATOM 669 O O . ALA A 1 85 ? -11.715 -2.468 4.077 1.00 89.12 85 ALA A O 1
ATOM 670 N N . ALA A 1 86 ? -10.846 -2.798 2.027 1.00 92.19 86 ALA A N 1
ATOM 671 C CA . ALA A 1 86 ? -9.585 -2.138 2.329 1.00 92.19 86 ALA A CA 1
ATOM 672 C C . ALA A 1 86 ? -9.805 -0.638 2.555 1.00 92.19 86 ALA A C 1
ATOM 674 O O . ALA A 1 86 ? -10.540 -0.006 1.799 1.00 92.19 86 ALA A O 1
ATOM 675 N N . ILE A 1 87 ? -9.112 -0.063 3.532 1.00 90.75 87 ILE A N 1
ATOM 676 C CA . ILE A 1 87 ? -8.992 1.386 3.692 1.00 90.75 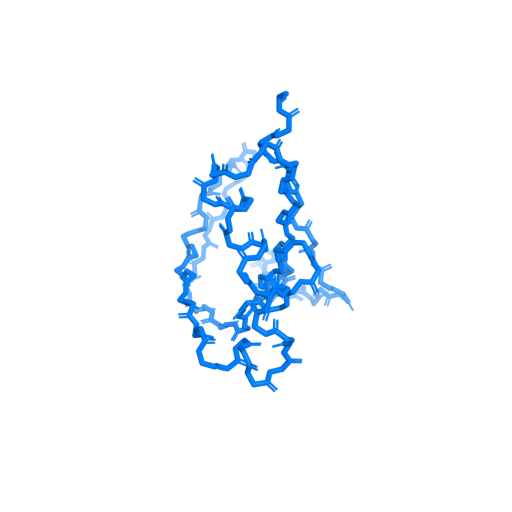87 ILE A CA 1
ATOM 677 C C . ILE A 1 87 ? -7.773 1.827 2.870 1.00 90.75 87 ILE A C 1
ATOM 679 O O . ILE A 1 87 ? -6.656 1.412 3.205 1.00 90.75 87 ILE A O 1
ATOM 683 N N . PRO A 1 88 ? -7.951 2.596 1.780 1.00 93.44 88 PRO A N 1
ATOM 684 C CA . PRO A 1 88 ? -6.835 3.065 0.978 1.00 93.44 88 PRO A CA 1
ATOM 685 C C . PRO A 1 88 ? -6.219 4.319 1.604 1.00 93.44 88 PRO A C 1
ATOM 687 O O . PRO A 1 88 ? -6.915 5.281 1.916 1.00 93.44 88 PRO A O 1
ATOM 690 N N . VAL A 1 89 ? -4.898 4.322 1.733 1.00 92.25 89 VAL A N 1
ATOM 691 C CA . VAL A 1 89 ? -4.099 5.530 1.945 1.00 92.25 89 VAL A CA 1
ATOM 692 C C . VAL A 1 89 ? -3.390 5.814 0.631 1.00 92.25 89 VAL A C 1
ATOM 694 O O . VAL A 1 89 ? -2.629 4.975 0.149 1.00 92.25 89 VAL A O 1
ATOM 697 N N . ILE A 1 90 ? -3.692 6.959 0.026 1.00 95.31 90 ILE A N 1
ATOM 698 C CA . ILE A 1 90 ? -3.197 7.335 -1.299 1.00 95.31 90 ILE A CA 1
ATOM 699 C C . ILE A 1 90 ? -2.393 8.613 -1.152 1.00 95.31 90 ILE A C 1
ATOM 701 O O . ILE A 1 90 ? -2.869 9.576 -0.554 1.00 95.31 90 ILE A O 1
ATOM 705 N N . PHE A 1 91 ? -1.195 8.617 -1.717 1.00 92.94 91 PHE A N 1
ATOM 706 C CA . PHE A 1 91 ? -0.384 9.818 -1.829 1.00 92.94 91 PHE A CA 1
ATOM 707 C C . PHE A 1 91 ? 0.399 9.797 -3.138 1.00 92.94 91 PHE A C 1
ATOM 709 O O . PHE A 1 91 ? 0.751 8.731 -3.653 1.00 92.94 91 PHE A O 1
ATOM 716 N N . THR A 1 92 ? 0.642 10.986 -3.676 1.00 93.56 92 THR A N 1
ATOM 717 C CA . THR A 1 92 ? 1.459 11.204 -4.868 1.00 93.56 92 THR A CA 1
ATOM 718 C C . THR A 1 92 ? 2.664 12.069 -4.518 1.00 93.56 92 THR A C 1
ATOM 720 O O . THR A 1 92 ? 2.605 12.889 -3.599 1.00 93.56 92 THR A O 1
ATOM 723 N N . PHE A 1 93 ? 3.781 11.848 -5.204 1.00 90.69 93 PHE A N 1
ATOM 724 C CA . PHE A 1 93 ? 4.993 12.658 -5.082 1.00 90.69 93 PHE A CA 1
ATOM 725 C C . PHE A 1 93 ? 5.805 12.609 -6.384 1.00 90.69 93 PHE A C 1
ATOM 727 O O . PHE A 1 93 ? 5.598 11.725 -7.209 1.00 90.69 93 PHE A O 1
ATOM 734 N N . GLY A 1 94 ? 6.748 13.539 -6.565 1.00 86.06 94 GLY A N 1
ATOM 735 C CA . GLY A 1 94 ? 7.443 13.726 -7.850 1.00 86.06 94 GLY A CA 1
ATOM 736 C C . GLY A 1 94 ? 6.630 14.595 -8.817 1.00 86.06 94 GLY A C 1
ATOM 737 O O . GLY A 1 94 ? 5.735 15.309 -8.367 1.00 86.06 94 GLY A O 1
ATOM 738 N N . GLY A 1 95 ? 6.939 14.566 -10.119 1.00 76.00 95 GLY A N 1
ATOM 739 C CA . GLY A 1 95 ? 6.132 15.270 -11.129 1.00 76.00 95 GLY A CA 1
ATOM 740 C C . GLY A 1 95 ? 6.371 16.780 -11.254 1.00 76.00 95 GLY A C 1
ATOM 741 O O . GLY A 1 95 ? 5.402 17.514 -11.431 1.00 76.00 95 GLY A O 1
ATOM 742 N N . LYS A 1 96 ? 7.616 17.262 -11.117 1.00 63.38 96 LYS A N 1
ATOM 743 C CA . LYS A 1 96 ? 7.944 18.684 -11.354 1.00 63.38 96 LYS A CA 1
ATOM 744 C C . LYS A 1 96 ? 8.073 19.017 -12.834 1.00 63.38 96 LYS A C 1
ATOM 746 O O . LYS A 1 96 ? 8.749 18.242 -13.542 1.00 63.38 96 LYS A O 1
#

Sequence (96 aa):
YTVEINDLKFITGKTNIPIRIEPQQTTVLPLSINVDLKNLMDQYSQQRVANVLNSFLGISPDETKVVVKLWPKVIVGKTPIKAPAAIPVIFTFGGK

Solvent-accessible surface area (backbone atoms only — not comparable to full-atom values): 6077 Å² total; per-residue (Å²): 63,35,39,28,47,75,86,43,76,57,40,78,52,84,84,87,77,87,80,85,72,56,90,96,52,85,78,85,81,89,75,87,84,68,77,53,64,66,63,44,47,74,76,38,59,60,70,59,53,49,53,49,50,33,20,68,73,61,74,36,62,48,63,27,42,40,40,38,36,34,74,65,86,42,67,60,93,90,45,78,46,81,62,94,57,68,50,76,48,75,52,72,49,73,51,119

Secondary structure (DSSP, 8-state):
-EEEETTEEEEE----------TT------------HHHHHHHS-HHHHHHHHHHHTT-SSSPEEEEEEE--EEEETTEEEEPSS-EEEEEEE---

Mean predicted aligned error: 4.72 Å

Nearest PDB structures (foldseek):
  2lxx-assembly1_A  TM=3.174E-01  e=2.189E+00  Caenorhabditis elegans

pLDDT: mean 89.35, std 5.09, range [63.38, 95.75]